Protein AF-A0A841IZD5-F1 (afdb_monomer_lite)

Foldseek 3Di:
DALLVVLVVCVVVQQWDWDWDDPVPRATKIKIAGDPPDPDDDDNGDIDIGRDPVRVSVVSSVVSVVVVPPPPPVPDDPPDPDDDDDDDD

Secondary structure (DSSP, 8-state):
--HHHHHHHHHHTTSSEEEEEE-SSS-EEEEEEPPTT--SSS-TT-EEEESSHHHHHHHHHHHHHHHHTS----SS-------------

Structure (mmCIF, N/CA/C/O backbone):
data_AF-A0A841IZD5-F1
#
_entry.id   AF-A0A841IZD5-F1
#
loop_
_atom_site.group_PDB
_atom_site.id
_atom_site.type_symbol
_atom_site.label_atom_id
_atom_site.label_alt_id
_atom_site.label_comp_id
_atom_site.label_asym_id
_atom_site.label_entity_id
_atom_site.label_seq_id
_atom_site.pdbx_PDB_ins_code
_atom_site.Cartn_x
_atom_site.Cartn_y
_atom_site.Cartn_z
_atom_site.occupancy
_atom_site.B_iso_or_equiv
_atom_site.auth_seq_id
_atom_site.auth_comp_id
_atom_site.auth_asym_id
_atom_site.auth_atom_id
_atom_site.pdbx_PDB_model_num
ATOM 1 N N . MET A 1 1 ? 3.253 14.745 12.193 1.00 56.94 1 MET A N 1
ATOM 2 C CA . MET A 1 1 ? 3.590 13.438 11.590 1.00 56.94 1 MET A CA 1
ATOM 3 C C . MET A 1 1 ? 3.608 13.631 10.088 1.00 56.94 1 MET A C 1
ATOM 5 O O . MET A 1 1 ? 2.678 14.244 9.578 1.00 56.94 1 MET A O 1
ATOM 9 N N . SER A 1 2 ? 4.690 13.250 9.407 1.00 73.81 2 SER A N 1
ATOM 10 C CA . SER A 1 2 ? 4.783 13.384 7.946 1.00 73.81 2 SER A CA 1
ATOM 11 C C . SER A 1 2 ? 3.905 12.330 7.259 1.00 73.81 2 SER A C 1
ATOM 13 O O . SER A 1 2 ? 3.561 11.319 7.873 1.00 73.81 2 SER A O 1
ATOM 15 N N . GLY A 1 3 ? 3.560 12.528 5.982 1.00 70.44 3 GLY A N 1
ATOM 16 C CA . GLY A 1 3 ? 2.824 11.516 5.209 1.00 70.44 3 GLY A CA 1
ATOM 17 C C . GLY A 1 3 ? 3.552 10.165 5.142 1.00 70.44 3 GLY A C 1
ATOM 18 O O . GLY A 1 3 ? 2.911 9.120 5.095 1.00 70.44 3 GLY A O 1
ATOM 19 N N . LEU A 1 4 ? 4.888 10.185 5.224 1.00 73.75 4 LEU A N 1
ATOM 20 C CA . LEU A 1 4 ? 5.726 8.988 5.290 1.00 73.75 4 LEU A CA 1
ATOM 21 C C . LEU A 1 4 ? 5.554 8.226 6.613 1.00 73.75 4 LEU A C 1
ATOM 23 O O . LEU A 1 4 ? 5.472 7.003 6.603 1.00 73.75 4 LEU A O 1
ATOM 27 N N . ASP A 1 5 ? 5.483 8.943 7.734 1.00 76.56 5 ASP A N 1
ATOM 28 C CA . ASP A 1 5 ? 5.314 8.359 9.071 1.00 76.56 5 ASP A CA 1
ATOM 29 C C . ASP A 1 5 ? 3.968 7.625 9.171 1.00 76.56 5 ASP A C 1
ATOM 31 O O . ASP A 1 5 ? 3.916 6.451 9.527 1.00 76.56 5 ASP A O 1
ATOM 35 N N . ARG A 1 6 ? 2.891 8.258 8.683 1.00 73.31 6 ARG A N 1
ATOM 36 C CA . ARG A 1 6 ? 1.562 7.630 8.607 1.00 73.31 6 ARG A CA 1
ATOM 37 C C . ARG A 1 6 ? 1.499 6.447 7.646 1.00 73.31 6 ARG A C 1
ATOM 39 O O . ARG A 1 6 ? 0.825 5.464 7.939 1.00 73.31 6 ARG A O 1
ATOM 46 N N . ALA A 1 7 ? 2.187 6.527 6.507 1.00 75.19 7 ALA A N 1
ATOM 47 C CA . ALA A 1 7 ? 2.271 5.412 5.569 1.00 75.19 7 ALA A CA 1
ATOM 48 C C . ALA A 1 7 ? 2.960 4.191 6.202 1.00 75.19 7 ALA A C 1
ATOM 50 O O . ALA A 1 7 ? 2.510 3.059 6.019 1.00 75.19 7 ALA A O 1
ATOM 51 N N . LEU A 1 8 ? 4.027 4.420 6.974 1.00 79.06 8 LEU A N 1
ATOM 52 C CA . LEU A 1 8 ? 4.723 3.375 7.723 1.00 79.06 8 LEU A CA 1
ATOM 53 C C . LEU A 1 8 ? 3.851 2.807 8.846 1.00 79.06 8 LEU A C 1
ATOM 55 O O . LEU A 1 8 ? 3.761 1.589 8.971 1.00 79.06 8 LEU A O 1
ATOM 59 N N . GLU A 1 9 ? 3.154 3.648 9.612 1.00 82.94 9 GLU A N 1
ATOM 60 C CA . GLU A 1 9 ? 2.191 3.185 10.619 1.00 82.94 9 GLU A CA 1
ATOM 61 C C . GLU A 1 9 ? 1.085 2.327 9.995 1.00 82.94 9 GLU A C 1
ATOM 63 O O . GLU A 1 9 ? 0.749 1.279 10.538 1.00 82.94 9 GLU A O 1
ATOM 68 N N . ALA A 1 10 ? 0.561 2.714 8.828 1.00 76.31 10 ALA A N 1
ATOM 69 C CA . ALA A 1 10 ? -0.458 1.949 8.115 1.00 76.31 1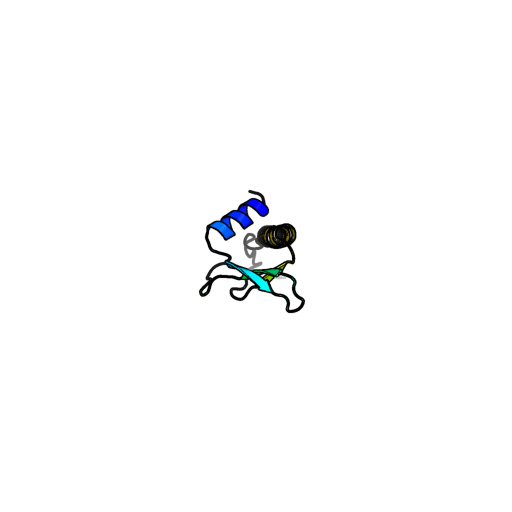0 ALA A CA 1
ATOM 70 C C . ALA A 1 10 ? 0.048 0.569 7.668 1.00 76.31 10 ALA A C 1
ATOM 72 O O . ALA A 1 10 ? -0.671 -0.429 7.760 1.00 76.31 10 ALA A O 1
ATOM 73 N N . LEU A 1 11 ? 1.299 0.499 7.213 1.00 79.75 11 LEU A N 1
ATOM 74 C CA . LEU A 1 11 ? 1.978 -0.756 6.896 1.00 79.75 11 LEU A CA 1
ATOM 75 C C . LEU A 1 11 ? 2.160 -1.634 8.140 1.00 79.75 11 LEU A C 1
ATOM 77 O O . LEU A 1 11 ? 1.786 -2.804 8.120 1.00 79.75 11 LEU A O 1
ATOM 81 N N . ILE A 1 12 ? 2.679 -1.068 9.233 1.00 82.06 12 ILE A N 1
ATOM 82 C CA . ILE A 1 12 ? 2.918 -1.782 10.498 1.00 82.06 12 ILE A CA 1
ATOM 83 C C . ILE A 1 12 ? 1.600 -2.265 11.117 1.00 82.06 12 ILE A C 1
ATOM 85 O O . ILE A 1 12 ? 1.527 -3.374 11.640 1.00 82.06 12 ILE A O 1
ATOM 89 N N . ALA A 1 13 ? 0.539 -1.467 11.012 1.00 82.06 13 ALA A N 1
ATOM 90 C CA . ALA A 1 13 ? -0.801 -1.811 11.472 1.00 82.06 13 ALA A CA 1
ATOM 91 C C . ALA A 1 13 ? -1.509 -2.849 10.577 1.00 82.06 13 ALA A C 1
ATOM 93 O O . ALA A 1 13 ? -2.661 -3.193 10.839 1.00 82.06 13 ALA A O 1
ATOM 94 N N . GLY A 1 14 ? -0.858 -3.343 9.515 1.00 81.00 14 GLY A N 1
ATOM 95 C CA . GLY A 1 14 ? -1.417 -4.356 8.618 1.00 81.00 14 GLY A CA 1
ATOM 96 C C . GLY A 1 14 ? -2.545 -3.836 7.725 1.00 81.00 14 GLY A C 1
ATOM 97 O O . GLY A 1 14 ? -3.328 -4.619 7.192 1.00 81.00 14 GLY A O 1
ATOM 98 N N . GLN A 1 15 ? -2.647 -2.516 7.545 1.00 83.62 15 GLN A N 1
ATOM 99 C CA . GLN A 1 15 ? -3.649 -1.887 6.678 1.00 83.62 15 GLN A CA 1
ATOM 100 C C . GLN A 1 15 ? -3.310 -2.038 5.189 1.00 83.62 15 GLN A C 1
ATOM 102 O O . GLN A 1 15 ? -4.159 -1.775 4.333 1.00 83.62 15 GLN A O 1
ATOM 107 N N . TRP A 1 16 ? -2.077 -2.449 4.889 1.00 84.06 16 TRP A N 1
ATOM 108 C CA . TRP A 1 16 ? -1.567 -2.746 3.559 1.00 84.06 16 TRP A CA 1
ATOM 109 C C . TRP A 1 16 ? -0.794 -4.061 3.578 1.00 84.06 16 TRP A C 1
ATOM 111 O O . TRP A 1 16 ? 0.030 -4.300 4.458 1.00 84.06 16 TRP A O 1
ATOM 121 N N . ILE A 1 17 ? -1.037 -4.894 2.572 1.00 86.31 17 ILE A N 1
ATOM 122 C CA . ILE A 1 17 ? -0.298 -6.122 2.303 1.00 86.31 17 ILE A CA 1
ATOM 123 C C . ILE A 1 17 ? 0.599 -5.852 1.098 1.00 86.31 17 ILE A C 1
ATOM 125 O O . ILE A 1 17 ? 0.102 -5.580 0.005 1.00 86.31 17 ILE A O 1
ATOM 129 N N . LEU A 1 18 ? 1.912 -5.931 1.298 1.00 86.81 18 LEU A N 1
ATOM 130 C CA . LEU A 1 18 ? 2.901 -5.843 0.227 1.00 86.81 18 LEU A CA 1
ATOM 131 C C . LEU A 1 18 ? 3.211 -7.240 -0.305 1.00 86.81 18 LEU A C 1
ATOM 133 O O . LEU A 1 18 ? 3.500 -8.156 0.463 1.00 86.81 18 LEU A O 1
ATOM 137 N N . THR A 1 19 ? 3.182 -7.393 -1.621 1.00 88.44 19 THR A N 1
ATOM 138 C CA . THR A 1 19 ? 3.577 -8.618 -2.316 1.00 88.44 19 THR A CA 1
ATOM 139 C C . THR A 1 19 ? 4.457 -8.291 -3.503 1.00 88.44 19 THR A C 1
ATOM 141 O O . THR A 1 19 ? 4.205 -7.306 -4.187 1.00 88.44 19 THR A O 1
ATOM 144 N N . LEU A 1 20 ? 5.458 -9.127 -3.760 1.00 87.94 20 LEU A N 1
ATOM 145 C CA . LEU A 1 20 ? 6.238 -9.074 -4.991 1.00 87.94 20 LEU A CA 1
ATOM 146 C C . LEU A 1 20 ? 5.516 -9.911 -6.048 1.00 87.94 20 LEU A C 1
ATOM 148 O O . LEU A 1 20 ? 5.166 -11.062 -5.788 1.00 87.94 20 LEU A O 1
ATOM 152 N N . GLU A 1 21 ? 5.244 -9.319 -7.204 1.00 88.44 21 GLU A N 1
ATOM 153 C CA . GLU A 1 21 ? 4.643 -9.989 -8.354 1.00 88.44 21 GLU A CA 1
ATOM 154 C C . GLU A 1 21 ? 5.550 -9.821 -9.571 1.00 88.44 21 GLU A C 1
ATOM 156 O O . GLU A 1 21 ? 6.076 -8.737 -9.805 1.00 88.44 21 GLU A O 1
ATOM 161 N N . ASP A 1 22 ? 5.729 -10.880 -10.357 1.00 85.56 22 ASP A N 1
ATOM 162 C CA . ASP A 1 22 ? 6.419 -10.781 -11.643 1.00 85.56 22 ASP A CA 1
ATOM 163 C C . ASP A 1 22 ? 5.510 -10.090 -12.671 1.00 85.56 22 ASP A C 1
ATOM 165 O O . ASP A 1 22 ? 4.325 -10.407 -12.789 1.00 85.56 22 ASP A O 1
ATOM 169 N N . ASP A 1 23 ? 6.062 -9.139 -13.424 1.00 82.62 23 ASP A N 1
ATOM 170 C CA . ASP A 1 23 ? 5.328 -8.386 -14.452 1.00 82.62 23 ASP A CA 1
ATOM 171 C C . ASP A 1 23 ? 5.149 -9.158 -15.774 1.00 82.62 23 ASP A C 1
ATOM 173 O O . ASP A 1 23 ? 4.710 -8.599 -16.776 1.00 82.62 23 ASP A O 1
ATOM 177 N N . GLY A 1 24 ? 5.548 -10.430 -15.833 1.00 76.19 24 GLY A N 1
ATOM 178 C CA . GLY A 1 24 ? 5.552 -11.245 -17.050 1.00 76.19 24 GLY A CA 1
ATOM 179 C C . GLY A 1 24 ? 6.720 -10.952 -17.995 1.00 76.19 24 GLY A C 1
ATOM 180 O O . GLY A 1 24 ? 6.889 -11.652 -18.991 1.00 76.19 24 GLY A O 1
ATOM 181 N N . ASN A 1 25 ? 7.542 -9.944 -17.687 1.00 78.94 25 ASN A N 1
ATOM 182 C CA . ASN A 1 25 ? 8.718 -9.546 -18.466 1.00 78.94 25 ASN A CA 1
ATOM 183 C C . ASN A 1 25 ? 10.045 -9.846 -17.737 1.00 78.94 25 ASN A C 1
ATOM 185 O O . ASN A 1 25 ? 11.088 -9.320 -18.123 1.00 78.94 25 ASN A O 1
ATOM 189 N N . GLY A 1 26 ? 9.997 -10.653 -16.667 1.00 77.81 26 GLY A N 1
ATOM 190 C CA . GLY A 1 26 ? 11.149 -11.000 -15.827 1.00 77.81 26 GLY A CA 1
ATOM 191 C C . GLY A 1 26 ? 11.579 -9.900 -14.852 1.00 77.81 26 GLY A C 1
ATOM 192 O O . GLY A 1 26 ? 12.709 -9.930 -14.372 1.00 77.81 26 GLY A O 1
ATOM 193 N N . ASN A 1 27 ? 10.707 -8.920 -14.594 1.00 82.44 27 ASN A N 1
ATOM 194 C CA . ASN A 1 27 ? 10.926 -7.877 -13.595 1.00 82.44 27 ASN A CA 1
ATOM 195 C C . ASN A 1 27 ? 9.962 -8.087 -12.428 1.00 82.44 27 ASN A C 1
ATOM 197 O O . ASN A 1 27 ? 8.761 -8.271 -12.639 1.00 82.44 27 ASN A O 1
ATOM 201 N N . GLU A 1 28 ? 10.481 -7.990 -11.207 1.00 87.31 28 GLU A N 1
ATOM 202 C CA . GLU A 1 28 ? 9.674 -8.019 -9.991 1.00 87.31 28 GLU A CA 1
ATOM 203 C C . GLU A 1 28 ? 9.077 -6.636 -9.724 1.00 87.31 28 GLU A C 1
ATOM 205 O O . GLU A 1 28 ? 9.779 -5.626 -9.697 1.00 87.31 28 GLU A O 1
ATOM 210 N N . LYS A 1 29 ? 7.766 -6.593 -9.499 1.00 89.00 29 LYS A N 1
ATOM 211 C CA . LYS A 1 29 ? 7.024 -5.407 -9.083 1.00 89.00 29 LYS A CA 1
ATOM 212 C C . LYS A 1 29 ? 6.527 -5.569 -7.666 1.00 89.00 29 LYS A C 1
ATOM 214 O O . LYS A 1 29 ? 6.043 -6.620 -7.256 1.00 89.00 29 LYS A O 1
ATOM 219 N N . ILE A 1 30 ? 6.581 -4.479 -6.924 1.00 88.75 30 ILE A N 1
ATOM 220 C CA . ILE A 1 30 ? 6.011 -4.383 -5.592 1.00 88.75 30 ILE A CA 1
ATOM 221 C C . ILE A 1 30 ? 4.549 -3.987 -5.742 1.00 88.75 30 ILE A C 1
ATOM 223 O O . ILE A 1 30 ? 4.217 -2.958 -6.329 1.00 88.75 30 ILE A O 1
ATOM 227 N N . VAL A 1 31 ? 3.666 -4.798 -5.181 1.00 89.44 31 VAL A N 1
ATOM 228 C CA . VAL A 1 31 ? 2.222 -4.601 -5.208 1.00 89.44 31 VAL A CA 1
ATOM 229 C C . VAL A 1 31 ? 1.722 -4.438 -3.784 1.00 89.44 31 VAL A C 1
ATOM 231 O O . VAL A 1 31 ? 1.809 -5.364 -2.982 1.00 89.44 31 VAL A O 1
ATOM 234 N N . ALA A 1 32 ? 1.178 -3.265 -3.466 1.00 88.50 32 ALA A N 1
ATOM 235 C CA . ALA A 1 32 ? 0.484 -3.020 -2.210 1.00 88.50 32 ALA A CA 1
ATOM 236 C C . ALA A 1 32 ? -1.022 -3.177 -2.426 1.00 88.50 32 ALA A C 1
ATOM 238 O O . ALA A 1 32 ? -1.605 -2.507 -3.278 1.00 88.50 32 ALA A O 1
ATOM 239 N N . ARG A 1 33 ? -1.657 -4.049 -1.645 1.00 88.38 33 ARG A N 1
ATOM 240 C CA . ARG A 1 33 ? -3.105 -4.288 -1.670 1.00 88.38 33 ARG A CA 1
ATOM 241 C C . ARG A 1 33 ? -3.706 -4.093 -0.283 1.00 88.38 33 ARG A C 1
ATOM 243 O O . ARG A 1 33 ? -3.034 -4.337 0.719 1.00 88.38 33 ARG A O 1
ATOM 250 N N . ARG A 1 34 ? -4.973 -3.697 -0.205 1.00 84.62 34 ARG A N 1
ATOM 251 C CA . ARG A 1 34 ? -5.703 -3.706 1.071 1.00 84.62 34 ARG A CA 1
ATOM 252 C C . ARG A 1 34 ? -5.984 -5.145 1.534 1.00 84.62 34 ARG A C 1
ATOM 254 O O . ARG A 1 34 ? -6.153 -6.036 0.695 1.00 84.62 34 ARG A O 1
ATOM 261 N N . PRO A 1 35 ? -6.015 -5.402 2.854 1.00 82.69 35 PRO A N 1
ATOM 262 C CA . PRO A 1 35 ? -6.389 -6.707 3.380 1.00 82.69 35 PRO A CA 1
ATOM 263 C C . PRO A 1 35 ? -7.859 -7.024 3.081 1.00 82.69 35 PRO A C 1
ATOM 265 O O . PRO A 1 35 ? -8.711 -6.136 3.012 1.00 82.69 35 PRO A O 1
ATOM 268 N N . VAL A 1 36 ? -8.163 -8.316 2.937 1.00 76.81 36 VAL A N 1
ATOM 269 C CA . VAL A 1 36 ? -9.542 -8.791 2.764 1.00 76.81 36 VAL A CA 1
ATOM 270 C C . VAL A 1 36 ? -10.362 -8.395 3.991 1.00 76.81 36 VAL A C 1
ATOM 272 O O . VAL A 1 36 ? -9.978 -8.692 5.119 1.00 76.81 36 VAL A O 1
ATOM 275 N N . GLY A 1 37 ? -11.493 -7.724 3.765 1.00 75.25 37 GLY A N 1
ATOM 276 C CA . GLY A 1 37 ? -12.343 -7.215 4.843 1.00 75.25 37 GLY A CA 1
ATOM 277 C 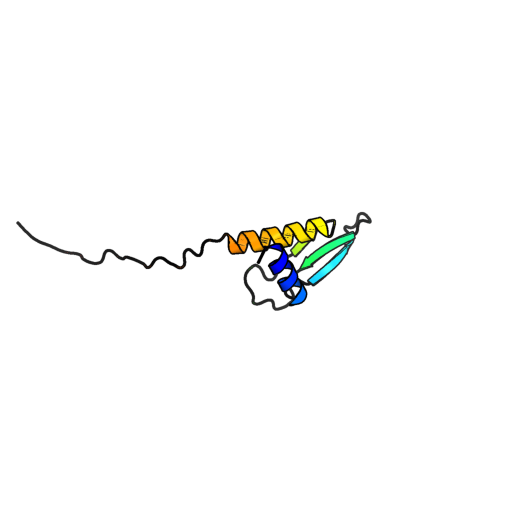C . GLY A 1 37 ? -11.932 -5.841 5.382 1.00 75.25 37 GLY A C 1
ATOM 278 O O . GLY A 1 37 ? -12.343 -5.488 6.482 1.00 75.25 37 GLY A O 1
ATOM 279 N N . TRP A 1 38 ? -11.141 -5.061 4.637 1.00 78.88 38 TRP A N 1
ATOM 280 C CA . TRP A 1 38 ? -10.824 -3.675 4.989 1.00 78.88 38 TRP A CA 1
ATOM 281 C C . TRP A 1 38 ? -12.090 -2.827 5.202 1.00 78.88 38 TRP A C 1
ATOM 283 O O . TRP A 1 38 ? -12.920 -2.696 4.304 1.00 78.88 38 TRP A O 1
ATOM 293 N N . THR A 1 39 ? -12.210 -2.220 6.386 1.00 74.94 39 THR A N 1
ATOM 294 C CA . THR A 1 39 ? -13.323 -1.330 6.771 1.00 74.94 39 THR A CA 1
ATOM 295 C C . THR A 1 39 ? -12.882 0.116 7.015 1.00 74.94 39 THR A C 1
ATOM 297 O O . THR A 1 39 ? -13.630 0.899 7.601 1.00 74.94 39 THR A O 1
ATOM 300 N N . GLY A 1 40 ? -11.646 0.465 6.659 1.00 71.62 40 GLY A N 1
ATOM 301 C CA . GLY A 1 40 ? -11.135 1.825 6.814 1.00 71.62 40 GLY A CA 1
ATOM 302 C C . GLY A 1 40 ? -11.496 2.737 5.635 1.00 71.62 40 GLY A C 1
ATOM 303 O O . GLY A 1 40 ? -12.208 2.321 4.721 1.00 71.62 40 GLY A O 1
ATOM 304 N N . PRO A 1 41 ? -11.015 3.992 5.643 1.00 68.38 41 PRO A N 1
ATOM 305 C CA . PRO A 1 41 ? -11.263 4.941 4.562 1.00 68.38 41 PRO A CA 1
ATOM 306 C C . PRO A 1 41 ? -10.572 4.525 3.251 1.00 68.38 41 PRO A C 1
ATOM 308 O O . PRO A 1 41 ? -9.538 3.848 3.260 1.00 68.38 41 PRO A O 1
ATOM 311 N N . GLY A 1 42 ? -11.155 4.957 2.128 1.00 72.88 42 GLY A N 1
ATOM 312 C CA . GLY A 1 42 ? -10.687 4.656 0.772 1.00 72.88 42 GLY A CA 1
ATOM 313 C C . GLY A 1 42 ? -11.280 3.376 0.174 1.00 72.88 42 GLY A C 1
ATOM 314 O O . GLY A 1 42 ? -12.192 2.767 0.732 1.00 72.88 42 GLY A O 1
ATOM 315 N N . ASP A 1 43 ? -10.758 2.981 -0.985 1.00 74.62 43 ASP A N 1
ATOM 316 C CA . ASP A 1 43 ? -11.222 1.807 -1.716 1.00 74.62 43 ASP A CA 1
ATOM 317 C C . ASP A 1 43 ? -10.667 0.502 -1.103 1.00 74.62 43 ASP A C 1
ATOM 319 O O . ASP A 1 43 ? -9.452 0.316 -1.010 1.00 74.62 43 ASP A O 1
ATOM 323 N N . PRO A 1 44 ? -11.522 -0.457 -0.701 1.00 76.50 44 PRO A N 1
ATOM 324 C CA . PRO A 1 44 ? -11.073 -1.726 -0.119 1.00 76.50 44 PRO A CA 1
ATOM 325 C C . PRO A 1 44 ? -10.455 -2.682 -1.147 1.00 76.50 44 PRO A C 1
ATOM 327 O O . PRO A 1 44 ? -9.790 -3.641 -0.770 1.00 76.50 44 PRO A O 1
ATOM 330 N N . TYR A 1 45 ? -10.658 -2.429 -2.441 1.00 76.69 45 TYR A N 1
ATOM 331 C CA . TYR A 1 45 ? -10.075 -3.207 -3.543 1.00 76.69 45 TYR A CA 1
ATOM 332 C C . TYR A 1 45 ? -8.855 -2.531 -4.153 1.00 76.69 45 TYR A C 1
ATOM 334 O O . TYR A 1 45 ? -8.441 -2.833 -5.272 1.00 76.69 45 TYR A O 1
ATOM 342 N N . GLU A 1 46 ? -8.303 -1.571 -3.432 1.00 81.44 46 GLU A N 1
ATOM 343 C CA . GLU A 1 46 ? -7.245 -0.764 -3.964 1.00 81.44 46 GLU A CA 1
ATOM 344 C C . GLU A 1 46 ? -5.925 -1.508 -4.069 1.00 81.44 46 GLU A C 1
AT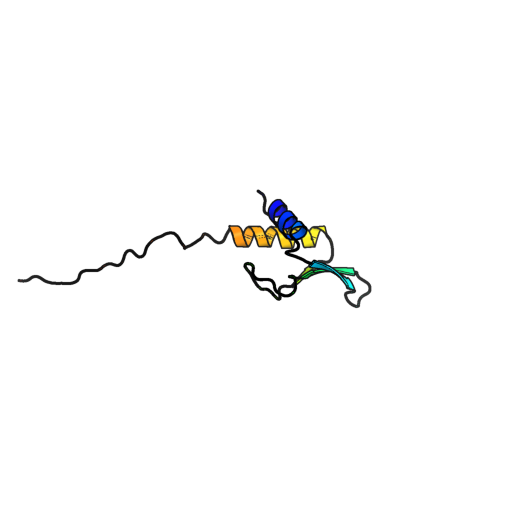OM 346 O O . GLU A 1 46 ? -5.515 -2.262 -3.178 1.00 81.44 46 GLU A O 1
ATOM 351 N N . ARG A 1 47 ? -5.256 -1.235 -5.187 1.00 86.44 47 ARG A N 1
ATOM 352 C CA . ARG A 1 47 ? -3.993 -1.834 -5.569 1.00 86.44 47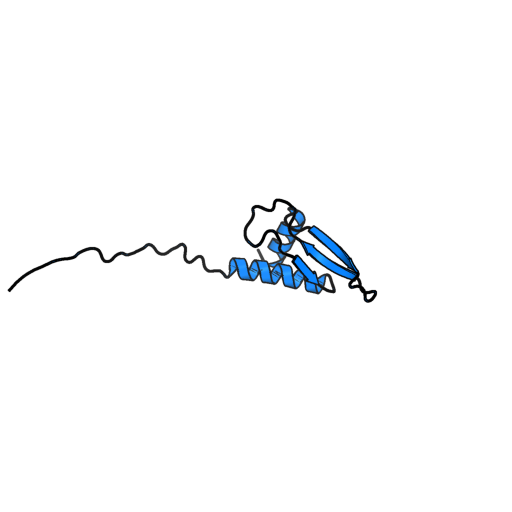 ARG A CA 1
ATOM 353 C C . ARG A 1 47 ? -3.051 -0.743 -6.050 1.00 86.44 47 ARG A C 1
ATOM 355 O O . ARG A 1 47 ? -3.351 -0.039 -7.010 1.00 86.44 47 ARG A O 1
ATOM 362 N N . LEU A 1 48 ? -1.901 -0.639 -5.401 1.00 86.06 48 LEU A N 1
ATOM 363 C CA . LEU A 1 48 ? -0.786 0.186 -5.843 1.00 86.06 48 LEU A CA 1
ATOM 364 C C . LEU A 1 48 ? 0.295 -0.738 -6.391 1.00 86.06 48 LEU A C 1
ATOM 366 O O . LEU A 1 48 ? 0.580 -1.776 -5.798 1.00 86.06 48 LEU A O 1
ATOM 370 N N . VAL A 1 49 ? 0.888 -0.362 -7.518 1.00 88.88 49 VAL A N 1
ATOM 371 C CA . VAL A 1 49 ? 1.958 -1.121 -8.170 1.00 88.88 49 VAL A CA 1
ATOM 372 C C . VAL A 1 49 ? 3.144 -0.189 -8.358 1.00 88.88 49 VAL A C 1
ATOM 374 O O . VAL A 1 49 ? 2.967 0.951 -8.788 1.00 88.88 49 VAL A O 1
ATOM 377 N N . ALA A 1 50 ? 4.336 -0.662 -8.017 1.00 87.50 50 ALA A N 1
ATOM 378 C CA . ALA A 1 50 ? 5.574 0.083 -8.165 1.00 87.50 50 ALA A CA 1
ATOM 379 C C . ALA A 1 50 ? 6.727 -0.841 -8.554 1.00 87.50 50 ALA A C 1
ATOM 381 O O . ALA A 1 50 ? 6.787 -1.985 -8.113 1.00 87.50 50 ALA A O 1
ATOM 382 N N . ASP A 1 51 ? 7.670 -0.313 -9.324 1.00 83.81 51 ASP A N 1
ATOM 383 C CA . ASP A 1 51 ? 8.859 -1.055 -9.754 1.00 83.81 51 ASP A CA 1
ATOM 384 C C . ASP A 1 51 ? 9.947 -1.135 -8.667 1.00 83.81 51 ASP A C 1
ATOM 386 O O . ASP A 1 51 ? 10.810 -1.999 -8.724 1.00 83.81 51 ASP A O 1
ATOM 390 N N . ASP A 1 52 ? 9.921 -0.247 -7.666 1.00 81.75 52 ASP A N 1
ATOM 391 C CA . ASP A 1 52 ? 10.898 -0.233 -6.570 1.00 81.75 52 ASP A CA 1
ATOM 392 C C . ASP A 1 52 ? 10.295 0.286 -5.253 1.00 81.75 52 ASP A C 1
ATOM 394 O O . ASP A 1 52 ? 9.281 0.997 -5.233 1.00 81.75 52 ASP A O 1
ATOM 398 N N . HIS A 1 53 ? 10.957 -0.028 -4.136 1.00 80.81 53 HIS A N 1
ATOM 399 C CA . HIS A 1 53 ? 10.592 0.404 -2.790 1.00 80.81 53 HIS A CA 1
ATOM 400 C C . HIS A 1 53 ? 10.470 1.925 -2.687 1.00 80.81 53 HIS A C 1
ATOM 402 O O . HIS A 1 53 ? 9.510 2.424 -2.100 1.00 80.81 53 HIS A O 1
ATOM 408 N N . ALA A 1 54 ? 11.380 2.687 -3.298 1.00 83.19 54 ALA A N 1
ATOM 409 C CA . ALA A 1 54 ? 11.320 4.145 -3.272 1.00 83.19 54 ALA A CA 1
ATOM 410 C C . ALA A 1 54 ? 10.072 4.682 -3.994 1.00 83.19 54 ALA A C 1
ATOM 412 O O . ALA A 1 54 ? 9.457 5.655 -3.545 1.00 83.19 54 ALA A O 1
ATOM 413 N N . ALA A 1 55 ? 9.667 4.041 -5.094 1.00 85.75 55 ALA A N 1
ATOM 414 C CA . ALA A 1 55 ? 8.447 4.388 -5.813 1.00 85.75 55 ALA A CA 1
ATOM 415 C C . ALA A 1 55 ? 7.196 4.018 -4.999 1.00 85.75 55 ALA A C 1
ATOM 417 O O . ALA A 1 55 ? 6.295 4.848 -4.866 1.00 85.75 55 ALA A O 1
ATOM 418 N N . MET A 1 56 ? 7.180 2.840 -4.365 1.00 86.06 56 MET A N 1
ATOM 419 C CA . MET A 1 56 ? 6.085 2.422 -3.482 1.00 86.06 56 MET A CA 1
ATOM 420 C C . MET A 1 56 ? 5.920 3.373 -2.288 1.00 86.06 56 MET A C 1
ATOM 422 O O . MET A 1 56 ? 4.815 3.826 -1.989 1.00 86.06 56 MET A O 1
ATOM 426 N N . HIS A 1 57 ? 7.028 3.762 -1.652 1.00 82.19 57 HIS A N 1
ATOM 427 C CA . HIS A 1 57 ? 7.027 4.731 -0.557 1.00 82.19 57 HIS A CA 1
ATOM 428 C C . HIS A 1 57 ? 6.440 6.081 -0.980 1.00 82.19 57 HIS A C 1
ATOM 430 O O . HIS A 1 57 ? 5.649 6.669 -0.240 1.00 82.19 57 HIS A O 1
ATOM 436 N N . ARG A 1 58 ? 6.787 6.575 -2.174 1.00 83.56 58 ARG A N 1
ATOM 437 C CA . ARG A 1 58 ? 6.233 7.829 -2.706 1.00 83.56 58 ARG A CA 1
ATOM 438 C C . ARG A 1 58 ? 4.735 7.728 -2.982 1.00 83.56 58 ARG A C 1
ATOM 440 O O . ARG A 1 58 ? 4.028 8.693 -2.703 1.00 83.56 58 ARG A O 1
ATOM 447 N N . LEU A 1 59 ? 4.251 6.595 -3.497 1.00 84.44 59 LEU A N 1
ATOM 448 C CA . LEU A 1 59 ? 2.820 6.369 -3.734 1.00 84.44 59 LEU A CA 1
ATOM 449 C C . LEU A 1 59 ? 2.029 6.385 -2.424 1.00 84.44 59 LEU A C 1
ATOM 451 O O . LEU A 1 59 ? 1.048 7.118 -2.313 1.00 84.44 59 LEU A O 1
ATOM 455 N N . LEU A 1 60 ? 2.493 5.641 -1.419 1.00 81.44 60 LEU A N 1
ATOM 456 C CA . LEU A 1 60 ? 1.851 5.599 -0.104 1.00 81.44 60 LEU A CA 1
ATOM 457 C C . LEU A 1 60 ? 1.892 6.965 0.594 1.00 81.44 60 LEU A C 1
ATOM 459 O O . LEU A 1 60 ? 0.883 7.413 1.133 1.00 81.44 60 LEU A O 1
ATOM 463 N N . THR A 1 61 ? 3.028 7.662 0.528 1.00 81.75 61 THR A N 1
ATOM 464 C CA . THR A 1 61 ? 3.181 9.000 1.120 1.00 81.75 61 THR A CA 1
ATOM 465 C C . THR A 1 61 ? 2.229 10.003 0.470 1.00 81.75 61 THR A C 1
ATOM 467 O O . THR A 1 61 ? 1.437 10.625 1.174 1.00 81.75 61 THR A O 1
ATOM 470 N N . ARG A 1 62 ? 2.219 10.097 -0.871 1.00 79.12 62 ARG A N 1
ATOM 471 C CA . ARG A 1 62 ? 1.324 11.011 -1.607 1.00 79.12 62 ARG A CA 1
ATOM 472 C C . ARG A 1 62 ? -0.142 10.750 -1.319 1.00 79.12 62 ARG A C 1
ATOM 474 O O . ARG A 1 62 ? -0.946 11.681 -1.316 1.00 79.12 62 ARG A O 1
ATOM 481 N N . ARG A 1 63 ? -0.499 9.487 -1.117 1.00 75.00 63 ARG A N 1
ATOM 482 C CA . ARG A 1 63 ? -1.858 9.102 -0.776 1.00 75.00 63 ARG A CA 1
ATOM 483 C C . ARG A 1 63 ? -2.269 9.667 0.578 1.00 75.00 63 ARG A C 1
ATOM 485 O O . ARG A 1 63 ? -3.278 10.357 0.662 1.00 75.00 63 ARG A O 1
ATOM 492 N N . HIS A 1 64 ? -1.457 9.432 1.604 1.00 71.56 64 HIS A N 1
ATOM 493 C CA . HIS A 1 64 ? -1.723 9.959 2.938 1.00 71.56 64 HIS A CA 1
ATOM 494 C C . HIS A 1 64 ? -1.702 11.490 2.965 1.00 71.56 64 HIS A C 1
ATOM 496 O O . HIS A 1 64 ? -2.506 12.086 3.673 1.00 71.56 64 HIS A O 1
ATOM 502 N N . GLU A 1 65 ? -0.849 12.129 2.163 1.00 70.19 65 GLU A N 1
ATOM 503 C CA . GLU A 1 65 ? -0.888 13.581 1.970 1.00 70.19 65 GLU A CA 1
ATOM 504 C C . GLU A 1 65 ? -2.188 14.027 1.287 1.00 70.19 65 GLU A C 1
ATOM 506 O O . GLU A 1 65 ? -2.790 15.002 1.716 1.00 70.19 65 GLU A O 1
ATOM 511 N N . SER A 1 66 ? -2.683 13.311 0.275 1.00 62.81 66 SER A N 1
ATOM 512 C CA . SER A 1 66 ? -3.936 13.658 -0.419 1.00 62.81 66 SER A CA 1
ATOM 513 C C . SER A 1 66 ? -5.177 13.452 0.462 1.00 62.81 66 SER A C 1
ATOM 515 O O . SER A 1 66 ? -6.112 14.250 0.409 1.00 62.81 66 SER A O 1
ATOM 517 N N . GLU A 1 67 ? -5.179 12.419 1.308 1.00 59.81 67 GLU A N 1
ATOM 518 C CA . GLU A 1 67 ? -6.229 12.190 2.308 1.00 59.81 67 GLU A CA 1
ATOM 519 C C . GLU A 1 67 ? -6.209 13.274 3.406 1.00 59.81 67 GLU A C 1
ATOM 521 O O . GLU A 1 67 ? -7.269 13.724 3.834 1.00 59.81 67 GLU A O 1
ATOM 526 N N . ASP A 1 68 ? -5.028 13.762 3.806 1.00 52.22 68 ASP A N 1
ATOM 527 C CA . ASP A 1 68 ? -4.870 14.859 4.780 1.00 52.22 68 ASP A CA 1
ATOM 528 C C . ASP A 1 68 ? -5.187 16.240 4.168 1.00 52.22 68 ASP A C 1
ATOM 530 O O . ASP A 1 68 ? -5.762 17.107 4.824 1.00 52.22 68 ASP A O 1
ATOM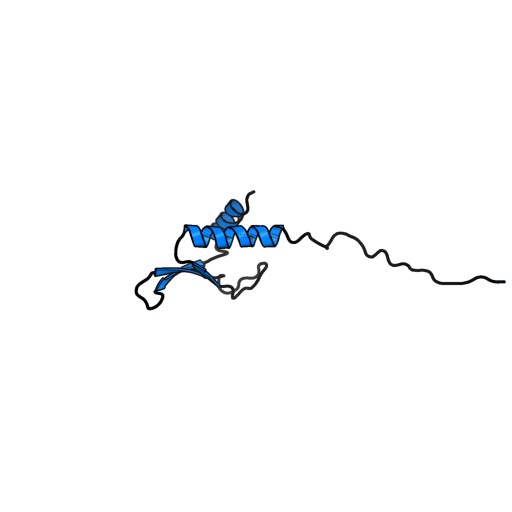 534 N N . THR A 1 69 ? -4.917 16.421 2.870 1.00 46.59 69 THR A N 1
ATOM 535 C CA . THR A 1 69 ? -5.238 17.645 2.112 1.00 46.59 69 THR A CA 1
ATOM 536 C C . THR A 1 69 ? -6.663 17.641 1.562 1.00 46.59 69 THR A C 1
ATOM 538 O O . THR A 1 69 ? -7.013 18.499 0.757 1.00 46.59 69 THR A O 1
ATOM 541 N N . THR A 1 70 ? -7.521 16.714 1.992 1.00 42.59 70 THR A N 1
ATOM 542 C CA . THR A 1 70 ? -8.960 16.948 1.890 1.00 42.59 70 THR A CA 1
ATOM 543 C C . THR A 1 70 ? -9.316 17.860 3.062 1.00 42.59 70 THR A C 1
ATOM 545 O O . THR A 1 70 ? -9.503 17.348 4.170 1.00 42.59 70 THR A O 1
ATOM 548 N N . PRO A 1 71 ? -9.398 19.203 2.897 1.00 45.25 71 PRO A N 1
ATOM 549 C CA . PRO A 1 71 ? -9.983 20.019 3.937 1.00 45.25 71 PRO A CA 1
ATOM 550 C C . PRO A 1 71 ? -11.364 19.436 4.172 1.00 45.25 71 PRO A C 1
ATOM 552 O O . PRO A 1 71 ? -12.212 19.371 3.283 1.00 45.25 71 PRO A O 1
ATOM 555 N N . THR A 1 72 ? -11.547 18.945 5.385 1.00 47.06 72 THR A N 1
ATOM 556 C CA . THR A 1 72 ? -12.838 18.635 5.950 1.00 47.06 72 THR A CA 1
ATOM 557 C C . THR A 1 72 ? -13.724 19.858 5.723 1.00 47.06 72 THR A C 1
ATOM 559 O O . THR A 1 72 ? -13.750 20.791 6.517 1.00 47.06 72 THR A O 1
ATOM 562 N N . LEU A 1 73 ? -14.514 19.842 4.649 1.00 47.91 73 LEU A N 1
ATOM 563 C CA . LEU A 1 73 ? -15.702 20.675 4.492 1.00 47.91 73 LEU A CA 1
ATOM 564 C C . LEU A 1 73 ? -16.821 20.072 5.365 1.00 47.91 73 LEU A C 1
ATOM 566 O O . LEU A 1 73 ? -17.958 19.891 4.951 1.00 47.91 73 LEU A O 1
ATOM 570 N N . ARG A 1 74 ? -16.463 19.693 6.598 1.00 44.38 74 ARG A N 1
ATOM 571 C CA . ARG A 1 74 ? -17.321 19.159 7.662 1.00 44.38 74 ARG A CA 1
ATOM 572 C C . ARG A 1 74 ? -17.146 20.054 8.887 1.00 44.38 74 ARG A C 1
ATOM 574 O O . ARG A 1 74 ? -16.836 19.599 9.982 1.00 44.38 74 ARG A O 1
ATOM 581 N N . GLY A 1 75 ? -17.273 21.358 8.649 1.00 40.09 75 GLY A N 1
ATOM 582 C CA . GLY A 1 75 ? -16.951 22.379 9.635 1.00 40.09 75 GLY A CA 1
ATOM 583 C C . GLY A 1 75 ? -17.414 23.791 9.293 1.00 40.09 75 GLY A C 1
ATOM 584 O O . GLY A 1 75 ? -16.808 24.721 9.794 1.00 40.09 75 GLY A O 1
ATOM 585 N N . ILE A 1 76 ? -18.463 23.990 8.487 1.00 49.41 76 ILE A N 1
ATOM 586 C CA . ILE A 1 76 ? -19.292 25.196 8.621 1.00 49.41 76 ILE A CA 1
ATOM 587 C C . ILE A 1 76 ? -20.758 24.793 8.547 1.00 49.41 76 ILE A C 1
ATOM 589 O O . ILE A 1 76 ? -21.211 24.134 7.612 1.00 49.41 76 ILE A O 1
ATOM 593 N N . GLY A 1 77 ? -21.473 25.123 9.617 1.00 40.03 77 GLY A N 1
ATOM 594 C CA . GLY A 1 77 ? -22.891 24.877 9.743 1.00 40.03 77 GLY A CA 1
ATOM 595 C C . GLY A 1 77 ? -23.660 25.497 8.585 1.00 40.03 77 GLY A C 1
ATOM 596 O O . GLY A 1 77 ? -23.338 26.570 8.080 1.00 40.03 77 GLY A O 1
ATOM 597 N N . ARG A 1 78 ? -24.725 24.799 8.206 1.00 45.53 78 ARG A N 1
ATOM 598 C CA . ARG A 1 78 ? -25.853 25.358 7.473 1.00 45.53 78 ARG A CA 1
ATOM 599 C C . ARG A 1 78 ? -26.310 26.629 8.198 1.00 45.53 78 ARG A C 1
ATOM 601 O O . ARG A 1 78 ? -27.045 26.531 9.177 1.00 45.53 78 ARG A O 1
ATOM 608 N N . GLN A 1 79 ? -25.921 27.808 7.721 1.00 48.03 79 GLN A N 1
ATOM 609 C CA . GLN A 1 79 ? -26.727 28.999 7.953 1.00 48.03 79 GLN A CA 1
ATOM 610 C C . GLN A 1 79 ? -27.811 28.994 6.880 1.00 48.03 79 GLN A C 1
ATOM 612 O O . GLN A 1 79 ? -27.628 29.457 5.759 1.00 48.03 79 GLN A O 1
ATOM 617 N N . PHE A 1 80 ? -28.932 28.368 7.219 1.00 46.00 80 PHE A N 1
ATOM 618 C CA . PHE A 1 80 ? -30.180 28.591 6.512 1.00 46.00 80 PHE A CA 1
ATOM 619 C C . PHE A 1 80 ? -30.558 30.073 6.657 1.00 46.00 80 PHE A C 1
ATOM 621 O O . PHE A 1 80 ? -30.613 30.552 7.792 1.00 46.00 80 PHE A O 1
ATOM 628 N N . PRO A 1 81 ? -30.883 30.809 5.584 1.00 45.09 81 PRO A N 1
ATOM 629 C CA . PRO A 1 81 ? -31.782 31.938 5.722 1.00 45.09 81 PRO A CA 1
ATOM 630 C C . PRO A 1 81 ? -33.196 31.366 5.896 1.00 45.09 81 PRO A C 1
ATOM 632 O O . PRO A 1 81 ? -33.863 31.017 4.924 1.00 45.09 81 PRO A O 1
ATOM 635 N N . THR A 1 82 ? -33.641 31.206 7.142 1.00 53.06 82 THR A N 1
ATOM 636 C CA . THR A 1 82 ? -35.071 31.048 7.443 1.00 53.06 82 THR A CA 1
ATOM 637 C C . THR A 1 82 ? -35.631 32.403 7.868 1.00 53.06 82 THR A C 1
ATOM 639 O O . THR A 1 82 ? -34.973 33.114 8.622 1.00 53.06 82 THR A O 1
ATOM 642 N N . LEU A 1 83 ? -36.867 32.665 7.423 1.00 48.28 83 LEU A N 1
ATOM 643 C CA . LEU A 1 83 ? -37.712 33.871 7.494 1.00 48.28 83 LEU A CA 1
ATOM 644 C C . LEU A 1 83 ? -37.533 34.807 6.287 1.00 48.28 83 LEU A C 1
ATOM 646 O O . LEU A 1 83 ? -36.528 35.484 6.165 1.00 48.28 83 LEU A O 1
ATOM 650 N N . GLY A 1 84 ? -38.448 34.901 5.318 1.00 43.66 84 GLY A N 1
ATOM 651 C CA . GLY A 1 84 ? -39.878 34.601 5.350 1.00 43.66 84 GLY A CA 1
ATOM 652 C C . GLY A 1 84 ? -40.675 35.750 5.974 1.00 43.66 84 GLY A C 1
ATOM 653 O O . GLY A 1 84 ? -40.867 35.750 7.181 1.00 43.66 84 GLY A O 1
ATOM 654 N N . GLY A 1 85 ? -41.185 36.654 5.126 1.00 46.06 85 GLY A N 1
ATOM 655 C CA . GLY A 1 85 ? -42.510 37.266 5.306 1.00 46.06 85 GLY A CA 1
ATOM 656 C C . GLY A 1 85 ? -42.624 38.734 5.761 1.00 46.06 85 GLY A C 1
ATOM 657 O O . GLY A 1 85 ? -42.372 39.042 6.914 1.00 46.06 85 GLY A O 1
ATOM 658 N N . VAL A 1 86 ? -43.193 39.544 4.849 1.00 50.91 86 VAL A N 1
ATOM 659 C CA . VAL A 1 86 ? -44.258 40.576 5.010 1.00 50.91 86 VAL A CA 1
ATOM 660 C C . VAL A 1 86 ? -44.091 41.827 5.899 1.00 50.91 86 VAL A C 1
ATOM 662 O O . VAL A 1 86 ? -44.127 41.744 7.118 1.00 50.91 86 VAL A O 1
ATOM 665 N N . MET A 1 87 ? -44.141 43.001 5.247 1.00 43.09 87 MET A N 1
ATOM 666 C CA . MET A 1 87 ? -45.123 44.113 5.396 1.00 43.09 87 MET A CA 1
ATOM 667 C C . MET A 1 87 ? -44.862 45.094 4.226 1.00 43.09 87 MET A C 1
ATOM 669 O O . MET A 1 87 ? -43.701 45.321 3.906 1.00 43.09 87 MET A O 1
ATOM 673 N N . GLY A 1 88 ? -45.835 45.520 3.404 1.00 52.47 88 GLY A N 1
ATOM 674 C CA . GLY A 1 88 ? -46.910 46.470 3.751 1.00 52.47 88 GLY A CA 1
ATOM 675 C C . GLY A 1 88 ? -46.277 47.860 3.934 1.00 52.47 88 GLY A C 1
ATOM 676 O O . GLY A 1 88 ? -45.387 47.976 4.763 1.00 52.47 88 GLY A O 1
ATOM 677 N N . GLU A 1 89 ? -46.576 48.930 3.202 1.00 47.28 89 GLU A N 1
ATOM 678 C CA . GLU A 1 89 ? -47.701 49.355 2.355 1.00 47.28 89 GLU A CA 1
ATOM 679 C C . GLU A 1 89 ? -47.186 50.384 1.329 1.00 47.28 89 GLU A C 1
ATOM 681 O O . GLU A 1 89 ? -46.125 51.000 1.597 1.00 47.28 89 GLU A O 1
#

Sequence (89 aa):
MSGLDRALEALIAGQWILTLEDDGNGNEKIVARRPVGWTGPGDPYERLVADDHAAMHRLLTRRHES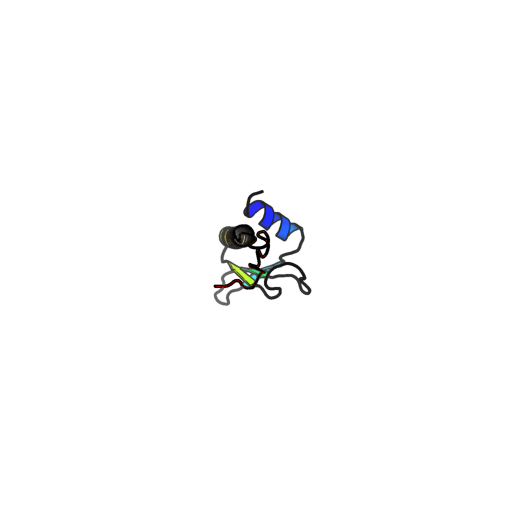EDTTPTLRGIGRQFPTLGGVMGE

pLDDT: mean 71.75, std 15.75, range [40.03, 89.44]

Radius of gyration: 21.93 Å; chains: 1; bounding box: 59×61×30 Å

Organism: NCBI:txid1478215